Protein AF-A0A956QM46-F1 (afdb_monomer_lite)

Radius of gyration: 22.15 Å; chains: 1; bounding box: 51×31×61 Å

Sequence (117 aa):
MLARLEAGFQRERRFTADASHELRTPLTAMITIIISTLARPRTPTEYERVLIDLSEETGRLRTLVEGLLQLTHSDAPARPAVKEPVDLSTLLADVTDSLRVLAEEKHLTLTPTVPAG

Structure (mmCIF, N/CA/C/O backbone):
data_AF-A0A956QM46-F1
#
_entry.id   AF-A0A956QM46-F1
#
loop_
_atom_site.group_PDB
_atom_site.id
_atom_site.type_symbol
_atom_site.label_atom_id
_atom_site.label_alt_id
_atom_site.label_comp_id
_atom_site.label_asym_id
_atom_site.label_entity_id
_atom_site.label_seq_id
_atom_site.pdbx_PDB_ins_code
_atom_site.Cartn_x
_atom_site.Cartn_y
_atom_site.Cartn_z
_atom_site.occupancy
_atom_site.B_iso_or_equiv
_atom_site.auth_seq_id
_atom_site.auth_comp_id
_atom_site.auth_asym_id
_atom_site.auth_atom_id
_atom_site.pdbx_PDB_model_num
ATOM 1 N N . MET A 1 1 ? -33.200 -8.221 18.264 1.00 62.69 1 MET A N 1
ATOM 2 C CA . MET A 1 1 ? -31.937 -8.991 18.154 1.00 62.69 1 MET A CA 1
ATOM 3 C C . MET A 1 1 ? -31.621 -9.399 16.715 1.00 62.69 1 MET A C 1
ATOM 5 O O . MET A 1 1 ? -30.524 -9.072 16.288 1.00 62.69 1 MET A O 1
ATOM 9 N N . LEU A 1 2 ? -32.551 -9.991 15.947 1.00 78.19 2 LEU A N 1
ATOM 10 C CA . LEU A 1 2 ? -32.341 -10.331 14.521 1.00 78.19 2 LEU A CA 1
ATOM 11 C C . LEU A 1 2 ? -31.811 -9.165 13.667 1.00 78.19 2 LEU A C 1
ATOM 13 O O . LEU A 1 2 ? -30.800 -9.319 12.997 1.00 78.19 2 LEU A O 1
ATOM 17 N N . ALA A 1 3 ? -32.395 -7.969 13.797 1.00 75.69 3 ALA A N 1
ATOM 18 C CA . ALA A 1 3 ? -31.946 -6.786 13.055 1.00 75.69 3 ALA A CA 1
ATOM 19 C C . ALA A 1 3 ? -30.481 -6.376 13.336 1.00 75.69 3 ALA A C 1
ATOM 21 O O . ALA A 1 3 ? -29.815 -5.835 12.460 1.00 75.69 3 ALA A O 1
ATOM 22 N N . ARG A 1 4 ? -29.944 -6.643 14.541 1.00 74.19 4 ARG A N 1
ATOM 23 C CA . ARG A 1 4 ? -28.522 -6.381 14.853 1.00 74.19 4 ARG A CA 1
ATOM 24 C C . ARG A 1 4 ? -27.607 -7.414 14.197 1.00 74.19 4 ARG A C 1
ATOM 26 O O . ARG A 1 4 ? -26.516 -7.049 13.770 1.00 74.19 4 ARG A O 1
ATOM 33 N N . LEU A 1 5 ? -28.058 -8.666 14.122 1.00 77.50 5 LEU A N 1
ATOM 34 C CA . LEU A 1 5 ? -27.326 -9.767 13.498 1.00 77.50 5 LEU A CA 1
ATOM 35 C C . LEU A 1 5 ? -27.267 -9.586 11.977 1.00 77.50 5 LEU A C 1
ATOM 37 O O . LEU A 1 5 ? -26.201 -9.655 11.377 1.00 77.50 5 LEU A O 1
ATOM 41 N N . GLU A 1 6 ? -28.401 -9.249 11.371 1.00 77.88 6 GLU A N 1
ATOM 42 C CA . GLU A 1 6 ? -28.514 -8.980 9.940 1.00 77.88 6 GLU A CA 1
ATOM 43 C C . GLU A 1 6 ? -27.707 -7.743 9.526 1.00 77.88 6 GLU A C 1
ATOM 45 O O . GLU A 1 6 ? -26.972 -7.781 8.541 1.00 77.88 6 GLU A O 1
ATOM 50 N N . ALA A 1 7 ? -27.723 -6.682 10.340 1.00 75.12 7 ALA A N 1
ATOM 51 C CA . ALA A 1 7 ? -26.831 -5.540 10.148 1.00 75.12 7 ALA A CA 1
ATOM 52 C C . ALA A 1 7 ? -25.340 -5.913 10.282 1.00 75.12 7 ALA A C 1
ATOM 54 O O . ALA A 1 7 ? -24.504 -5.299 9.625 1.00 75.12 7 ALA A O 1
ATOM 55 N N . GLY A 1 8 ? -24.998 -6.899 11.120 1.00 76.19 8 GLY A N 1
ATOM 56 C CA . GLY A 1 8 ? -23.643 -7.448 11.235 1.00 76.19 8 GLY A CA 1
ATOM 57 C C . GLY A 1 8 ? -23.195 -8.136 9.947 1.00 76.19 8 GLY A C 1
ATOM 58 O O . GLY A 1 8 ? -22.195 -7.730 9.364 1.00 76.19 8 GLY A O 1
ATOM 59 N N . PHE A 1 9 ? -23.994 -9.078 9.441 1.00 78.88 9 PHE A N 1
ATOM 60 C CA . PHE A 1 9 ? -23.704 -9.782 8.187 1.00 78.88 9 PHE A CA 1
ATOM 61 C C . PHE A 1 9 ? -23.623 -8.854 6.971 1.00 78.88 9 PHE A C 1
ATOM 63 O O . PHE A 1 9 ? -22.793 -9.059 6.088 1.00 78.88 9 PHE A O 1
ATOM 70 N N . GLN A 1 10 ? -24.464 -7.818 6.908 1.00 77.38 10 GLN A N 1
ATOM 71 C CA . GLN A 1 10 ? -24.393 -6.832 5.826 1.00 77.38 10 GLN A CA 1
ATOM 72 C C . GLN A 1 10 ? -23.109 -5.997 5.888 1.00 77.38 10 GLN A C 1
ATOM 74 O O . GLN A 1 10 ? -22.525 -5.704 4.845 1.00 77.38 10 GLN A O 1
ATOM 79 N N . ARG A 1 11 ? -22.641 -5.641 7.094 1.00 78.69 11 ARG A N 1
ATOM 80 C CA . ARG A 1 11 ? -21.352 -4.956 7.272 1.00 78.69 11 ARG A CA 1
ATOM 81 C C . ARG A 1 11 ? -20.187 -5.840 6.847 1.00 78.69 11 ARG A C 1
ATOM 83 O O . ARG A 1 11 ? -19.346 -5.370 6.093 1.00 78.69 11 ARG A O 1
ATOM 90 N N . GLU A 1 12 ? -20.181 -7.102 7.263 1.00 80.62 12 GLU A N 1
ATOM 91 C CA . GLU A 1 12 ? -19.140 -8.063 6.888 1.00 80.62 12 GLU A CA 1
ATOM 92 C C . GLU A 1 12 ? -19.091 -8.271 5.371 1.00 80.62 12 GLU A C 1
ATOM 94 O O . GLU A 1 12 ? -18.041 -8.112 4.758 1.00 80.62 12 GLU A O 1
ATOM 99 N N . ARG A 1 13 ? -20.243 -8.505 4.728 1.00 81.31 13 ARG A N 1
ATOM 100 C CA . ARG A 1 13 ? -20.321 -8.655 3.267 1.00 81.31 13 ARG A CA 1
ATOM 101 C C . ARG A 1 13 ? -19.824 -7.431 2.510 1.00 81.31 13 ARG A C 1
ATOM 103 O O . ARG A 1 13 ? -19.109 -7.587 1.523 1.00 81.31 13 ARG A O 1
ATOM 110 N N . ARG A 1 14 ? -20.221 -6.231 2.943 1.00 82.81 14 ARG A N 1
ATOM 111 C CA . ARG A 1 14 ? -19.773 -4.982 2.317 1.00 82.81 14 ARG A CA 1
ATOM 112 C C . ARG A 1 14 ? -18.269 -4.798 2.507 1.00 82.81 14 ARG A C 1
ATOM 114 O O . ARG A 1 14 ? -17.579 -4.557 1.529 1.00 82.81 14 ARG A O 1
ATOM 121 N N . PHE A 1 15 ? -17.758 -5.039 3.710 1.00 83.38 15 PHE A N 1
ATOM 122 C CA . PHE A 1 15 ? -16.327 -4.992 3.990 1.00 83.38 15 PHE A CA 1
ATOM 123 C C . PHE A 1 15 ? -15.524 -5.971 3.122 1.00 83.38 15 PHE A C 1
ATOM 125 O O . PHE A 1 15 ? -14.549 -5.573 2.494 1.00 83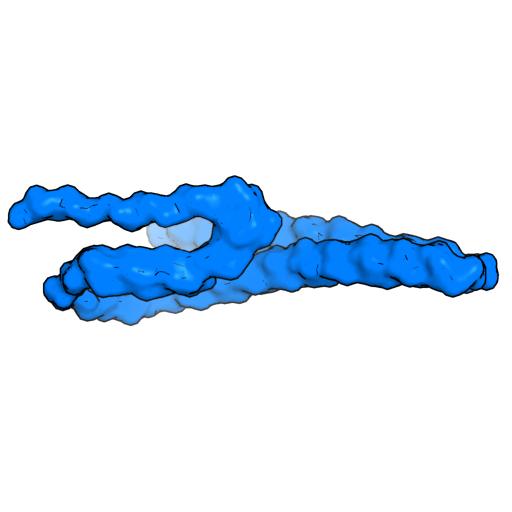.38 15 PHE A O 1
ATOM 132 N N . THR A 1 16 ? -15.946 -7.236 3.021 1.00 84.19 16 THR A N 1
ATOM 133 C CA . THR A 1 16 ? -15.270 -8.225 2.168 1.00 84.19 16 THR A CA 1
ATOM 134 C C . THR A 1 16 ? -15.316 -7.832 0.692 1.00 84.19 16 THR A C 1
ATOM 136 O O . THR A 1 16 ? -14.335 -8.042 -0.024 1.00 84.19 16 THR A O 1
ATOM 139 N N . ALA A 1 17 ? -16.434 -7.269 0.224 1.00 86.25 17 ALA A N 1
ATOM 140 C CA . ALA A 1 17 ? -16.558 -6.781 -1.146 1.00 86.25 17 ALA A CA 1
ATOM 141 C C . ALA A 1 17 ? -15.591 -5.619 -1.407 1.00 86.25 17 ALA A C 1
ATOM 143 O O . ALA A 1 17 ? -14.811 -5.691 -2.356 1.00 86.25 17 ALA A O 1
ATOM 144 N N . ASP A 1 18 ? -15.587 -4.611 -0.536 1.00 86.81 18 ASP A N 1
ATOM 145 C CA . ASP A 1 18 ? -14.724 -3.434 -0.648 1.00 86.81 18 ASP A CA 1
ATOM 146 C C . ASP A 1 18 ? -13.243 -3.847 -0.602 1.00 86.81 18 ASP A C 1
ATOM 148 O O . ASP A 1 18 ? -12.477 -3.514 -1.502 1.00 86.81 18 ASP A O 1
ATOM 152 N N . ALA A 1 19 ? -12.859 -4.698 0.354 1.00 87.44 19 ALA A N 1
ATOM 153 C CA . ALA A 1 19 ? -11.514 -5.265 0.447 1.00 87.44 19 ALA A CA 1
ATOM 154 C C . ALA A 1 19 ? -11.104 -6.019 -0.829 1.00 87.44 19 ALA A C 1
ATOM 156 O O . ALA A 1 19 ? -10.004 -5.837 -1.346 1.00 87.44 19 ALA A O 1
ATOM 157 N N . SER A 1 20 ? -11.995 -6.853 -1.373 1.00 91.19 20 SER A N 1
ATOM 158 C CA . SER A 1 20 ? -11.721 -7.605 -2.603 1.00 91.19 20 SER A CA 1
ATOM 159 C C . SER A 1 20 ? -11.522 -6.685 -3.808 1.00 91.19 20 SER A C 1
ATOM 161 O O . SER A 1 20 ? -10.691 -6.977 -4.670 1.00 91.19 20 SER A O 1
ATOM 163 N N . HIS A 1 21 ? -12.281 -5.591 -3.890 1.00 92.31 21 HIS A N 1
ATOM 164 C CA . HIS A 1 21 ? -12.134 -4.589 -4.942 1.00 92.31 21 HIS A CA 1
ATOM 165 C C . HIS A 1 21 ? -10.810 -3.831 -4.816 1.00 92.31 21 HIS A C 1
ATOM 167 O O . HIS A 1 21 ? -10.063 -3.764 -5.794 1.00 92.31 21 HIS A O 1
ATOM 173 N N . GLU A 1 22 ? -10.487 -3.346 -3.618 1.00 90.38 22 GLU A N 1
ATOM 174 C CA . GLU A 1 22 ? -9.250 -2.610 -3.344 1.00 90.38 22 GLU A CA 1
ATOM 175 C C . GLU A 1 22 ? -7.996 -3.467 -3.556 1.00 90.38 22 GLU A C 1
ATOM 177 O O . GLU A 1 22 ? -7.003 -2.967 -4.067 1.00 90.38 22 GLU A O 1
ATOM 182 N N . LEU A 1 23 ? -8.032 -4.773 -3.258 1.00 92.88 23 LEU A N 1
ATOM 183 C CA . LEU A 1 23 ? -6.914 -5.690 -3.536 1.00 92.88 23 LEU A CA 1
ATOM 184 C C . LEU A 1 23 ? -6.770 -6.022 -5.031 1.00 92.88 23 LEU A C 1
ATOM 186 O O . LEU A 1 23 ? -5.659 -6.231 -5.525 1.00 92.88 23 LEU A O 1
ATOM 190 N N . ARG A 1 24 ? -7.882 -6.091 -5.777 1.00 92.94 24 ARG A N 1
ATOM 191 C CA . ARG A 1 24 ? -7.871 -6.466 -7.201 1.00 92.94 24 ARG A CA 1
ATOM 192 C C . ARG A 1 24 ? -7.154 -5.430 -8.060 1.00 92.94 24 ARG A C 1
ATOM 194 O O . ARG A 1 24 ? -6.478 -5.813 -9.013 1.00 92.94 24 ARG A O 1
ATOM 201 N N . THR A 1 25 ? -7.297 -4.149 -7.740 1.00 92.12 25 THR A N 1
ATOM 202 C CA . THR A 1 25 ? -6.700 -3.041 -8.497 1.00 92.12 25 THR A CA 1
ATOM 203 C C . THR A 1 25 ? -5.164 -3.109 -8.558 1.00 92.12 25 THR A C 1
ATOM 205 O O . THR A 1 25 ? -4.645 -3.280 -9.666 1.00 92.12 25 THR A O 1
ATOM 208 N N . PRO A 1 26 ? -4.415 -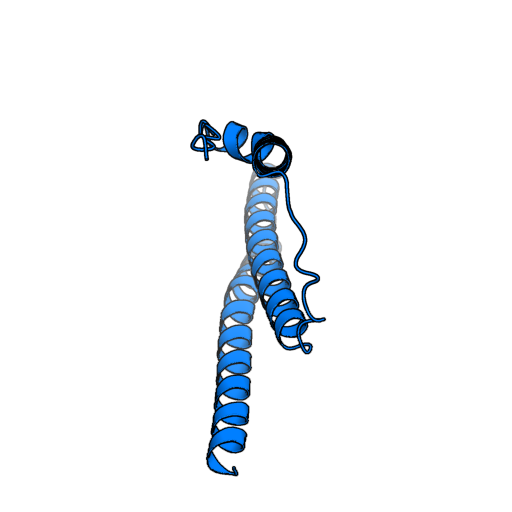3.070 -7.434 1.00 90.75 26 PRO A N 1
ATOM 209 C CA . PRO A 1 26 ? -2.954 -3.159 -7.454 1.00 90.75 26 PRO A CA 1
ATOM 210 C C . PRO A 1 26 ? -2.476 -4.501 -8.019 1.00 90.75 26 PRO A C 1
ATOM 212 O O . PRO A 1 26 ? -1.508 -4.543 -8.775 1.00 90.75 26 PRO A O 1
ATOM 215 N N . LEU A 1 27 ? -3.190 -5.604 -7.754 1.00 94.69 27 LEU A N 1
ATOM 216 C CA . LEU A 1 27 ? -2.847 -6.908 -8.325 1.00 94.69 27 LEU A CA 1
ATOM 217 C C . LEU A 1 27 ? -2.948 -6.918 -9.859 1.00 94.69 27 LEU A C 1
ATOM 219 O O . LEU A 1 27 ? -2.052 -7.413 -10.542 1.00 94.69 27 LEU A O 1
ATOM 223 N N . THR A 1 28 ? -4.017 -6.339 -10.409 1.00 95.00 28 THR A N 1
ATOM 224 C CA . THR A 1 28 ? -4.218 -6.234 -11.862 1.00 95.00 28 THR A CA 1
ATOM 225 C C . THR A 1 28 ? -3.165 -5.329 -12.499 1.00 95.00 28 THR A C 1
ATOM 227 O O . THR A 1 28 ? -2.648 -5.653 -13.572 1.00 95.00 28 THR A O 1
ATOM 230 N N . ALA A 1 29 ? -2.802 -4.229 -11.832 1.00 92.94 29 ALA A N 1
ATOM 231 C CA . ALA A 1 29 ? -1.735 -3.338 -12.278 1.00 92.94 29 ALA A CA 1
ATOM 232 C C . ALA A 1 29 ? -0.389 -4.076 -12.353 1.00 92.94 29 ALA A C 1
ATOM 234 O O . ALA A 1 29 ? 0.249 -4.072 -13.406 1.00 92.94 29 ALA A O 1
ATOM 235 N N . MET A 1 30 ? -0.009 -4.806 -11.297 1.00 96.62 30 MET A N 1
ATOM 236 C CA . MET A 1 30 ? 1.225 -5.602 -11.272 1.00 96.62 30 MET A CA 1
ATOM 237 C C . MET A 1 30 ? 1.267 -6.650 -12.387 1.00 96.62 30 MET A C 1
ATOM 239 O O . MET A 1 30 ? 2.253 -6.735 -13.118 1.00 96.62 30 MET A O 1
ATOM 243 N N . ILE A 1 31 ? 0.185 -7.416 -12.567 1.00 96.31 31 ILE A N 1
ATOM 244 C CA . ILE A 1 31 ? 0.083 -8.414 -13.643 1.00 96.31 31 ILE A CA 1
ATOM 245 C C . ILE A 1 31 ? 0.269 -7.749 -15.012 1.00 96.31 31 ILE A C 1
ATOM 247 O O . ILE A 1 31 ? 1.012 -8.253 -15.853 1.00 96.31 31 ILE A O 1
ATOM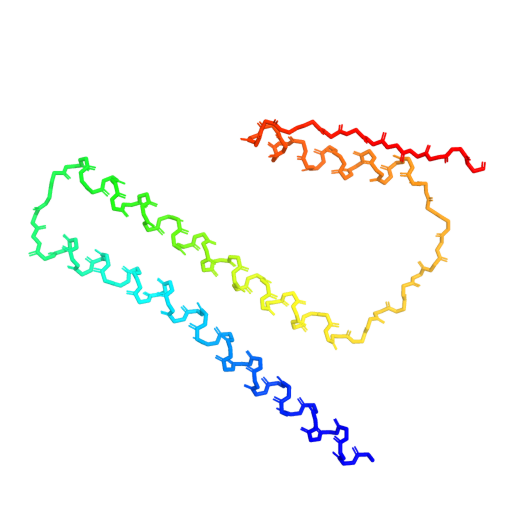 251 N N . THR A 1 32 ? -0.362 -6.594 -15.227 1.00 96.38 32 THR A N 1
ATOM 252 C CA . THR A 1 32 ? -0.260 -5.847 -16.488 1.00 96.38 32 THR A CA 1
ATOM 253 C C . THR A 1 32 ? 1.169 -5.377 -16.748 1.00 96.38 32 THR A C 1
ATOM 255 O O . THR A 1 32 ? 1.678 -5.553 -17.857 1.00 96.38 32 THR A O 1
ATOM 258 N N . ILE A 1 33 ? 1.840 -4.832 -15.729 1.00 94.69 33 ILE A N 1
ATOM 259 C CA . ILE A 1 33 ? 3.240 -4.396 -15.807 1.00 94.69 33 ILE A CA 1
ATOM 260 C C . ILE A 1 33 ? 4.145 -5.578 -16.168 1.00 94.69 33 ILE A C 1
ATOM 262 O O . ILE A 1 33 ? 4.966 -5.459 -17.079 1.00 94.69 33 ILE A O 1
ATOM 266 N N . ILE A 1 34 ? 3.963 -6.729 -15.517 1.00 96.12 34 ILE A N 1
ATOM 267 C CA . ILE A 1 34 ? 4.751 -7.942 -15.768 1.00 96.12 34 ILE A CA 1
ATOM 268 C C . ILE A 1 34 ? 4.545 -8.433 -17.205 1.00 96.12 34 ILE A C 1
ATOM 270 O O . ILE A 1 34 ? 5.519 -8.599 -17.937 1.00 96.12 34 ILE A O 1
ATOM 274 N N . ILE A 1 35 ? 3.295 -8.606 -17.646 1.00 97.25 35 ILE A N 1
ATOM 275 C CA . ILE A 1 35 ? 2.978 -9.088 -19.001 1.00 97.25 35 ILE A CA 1
ATOM 276 C C . ILE A 1 35 ? 3.537 -8.131 -20.063 1.00 97.25 35 ILE A C 1
ATOM 278 O O . ILE A 1 35 ? 4.206 -8.564 -21.000 1.00 97.25 35 ILE A O 1
ATOM 282 N N . SER A 1 36 ? 3.321 -6.823 -19.895 1.00 95.31 36 SER A N 1
ATOM 283 C CA . SER A 1 36 ? 3.855 -5.774 -20.779 1.00 95.31 36 SER A CA 1
ATOM 284 C C . SER A 1 36 ? 5.384 -5.783 -20.839 1.00 95.31 36 SER A C 1
ATOM 286 O O . SER A 1 36 ? 5.990 -5.508 -21.880 1.00 95.31 36 SER A O 1
ATOM 288 N N . THR A 1 37 ? 6.027 -6.088 -19.716 1.00 95.62 37 THR A N 1
ATOM 289 C CA . THR A 1 37 ? 7.485 -6.132 -19.617 1.00 95.62 37 THR A CA 1
ATOM 290 C C . THR A 1 37 ? 8.064 -7.355 -20.302 1.00 95.62 37 THR A C 1
ATOM 292 O O . THR A 1 37 ? 9.046 -7.225 -21.023 1.00 95.62 37 THR A O 1
ATOM 295 N N . LEU A 1 38 ? 7.410 -8.507 -20.172 1.00 94.81 38 LEU A N 1
ATOM 296 C CA . LEU A 1 38 ? 7.829 -9.752 -20.814 1.00 94.81 38 LEU A CA 1
ATOM 297 C C . LEU A 1 38 ? 7.493 -9.817 -22.313 1.00 94.81 38 LEU A C 1
ATOM 299 O O . LEU A 1 38 ? 8.067 -10.635 -23.027 1.00 94.81 38 LEU A O 1
ATOM 303 N N . ALA A 1 39 ? 6.598 -8.959 -22.811 1.00 96.38 39 ALA A N 1
ATOM 304 C CA . ALA A 1 39 ? 6.172 -8.958 -24.213 1.00 96.38 39 ALA A CA 1
ATOM 305 C C . ALA A 1 39 ? 7.299 -8.646 -25.216 1.00 96.38 39 ALA A C 1
ATOM 307 O O . ALA A 1 39 ? 7.175 -8.963 -26.399 1.00 96.38 39 ALA A O 1
ATOM 308 N N . ARG A 1 40 ? 8.388 -8.003 -24.775 1.00 94.19 40 ARG A N 1
ATOM 309 C CA . ARG A 1 40 ? 9.559 -7.713 -25.612 1.00 94.19 40 ARG A CA 1
ATOM 310 C C . ARG A 1 40 ? 10.818 -7.504 -24.766 1.00 94.19 40 ARG A C 1
ATOM 312 O O . ARG A 1 40 ? 10.698 -7.024 -23.641 1.00 94.19 40 ARG A O 1
ATOM 319 N N . PRO A 1 41 ? 12.019 -7.765 -25.313 1.00 93.75 41 PRO A N 1
ATOM 320 C CA . PRO A 1 41 ? 13.269 -7.400 -24.656 1.00 93.75 41 PRO A CA 1
ATOM 321 C C . PRO A 1 41 ? 13.324 -5.897 -24.354 1.00 93.75 41 PRO A C 1
ATOM 323 O O . PRO A 1 41 ? 12.883 -5.080 -25.166 1.00 93.75 41 PRO A O 1
ATOM 326 N N . ARG A 1 42 ? 13.889 -5.543 -23.200 1.00 94.25 42 ARG A N 1
ATOM 327 C CA . ARG A 1 42 ? 14.105 -4.162 -22.753 1.00 94.25 42 ARG A CA 1
ATOM 328 C C . ARG A 1 42 ? 15.558 -3.945 -22.351 1.00 94.25 42 ARG A C 1
ATOM 330 O O . ARG A 1 42 ? 16.304 -4.901 -22.140 1.00 94.25 42 ARG A O 1
ATOM 337 N N . THR A 1 43 ? 15.956 -2.686 -22.248 1.00 97.31 43 THR A N 1
ATOM 338 C CA . THR A 1 43 ? 17.263 -2.314 -21.700 1.00 97.31 43 THR A CA 1
ATOM 339 C C . THR A 1 43 ? 17.319 -2.579 -20.188 1.00 97.31 43 THR A C 1
ATOM 341 O O . THR A 1 43 ? 16.276 -2.577 -19.528 1.00 97.31 43 THR A O 1
ATOM 344 N N . PRO A 1 44 ? 18.515 -2.768 -19.600 1.00 97.06 44 PRO A N 1
ATOM 345 C CA . PRO A 1 44 ? 18.658 -2.927 -18.151 1.00 97.06 44 PRO A CA 1
ATOM 346 C C . PRO A 1 44 ? 17.989 -1.802 -17.345 1.00 97.06 44 PRO A C 1
ATOM 348 O O . PRO A 1 44 ? 17.236 -2.075 -16.418 1.00 97.06 44 PRO A O 1
ATOM 351 N N . THR A 1 45 ? 18.159 -0.545 -17.763 1.00 96.75 45 THR A N 1
ATOM 352 C CA . THR A 1 45 ? 17.562 0.626 -17.096 1.00 96.75 45 THR A CA 1
ATOM 353 C C . THR A 1 45 ? 16.031 0.628 -17.145 1.00 96.75 45 THR A C 1
ATOM 355 O O . THR A 1 45 ? 15.372 1.081 -16.213 1.00 96.75 45 THR A O 1
ATOM 358 N N . GLU A 1 46 ? 15.426 0.121 -18.221 1.00 95.06 46 GLU A N 1
ATOM 359 C CA . GLU A 1 46 ? 13.968 -0.030 -18.294 1.00 95.06 46 GLU A CA 1
ATOM 360 C C . GLU A 1 46 ? 13.459 -1.145 -17.375 1.00 95.06 46 GLU A C 1
ATOM 362 O O . GLU A 1 46 ? 12.381 -1.001 -16.802 1.00 95.06 46 GLU A O 1
ATOM 367 N N . TYR A 1 47 ? 14.217 -2.233 -17.208 1.00 96.50 47 TYR A N 1
ATOM 368 C CA . TYR A 1 47 ? 13.881 -3.268 -16.229 1.00 96.50 47 TYR A CA 1
ATOM 369 C C . TYR A 1 47 ? 13.982 -2.750 -14.794 1.00 96.50 47 TYR A C 1
ATOM 371 O O . TYR A 1 47 ? 13.083 -3.014 -14.003 1.00 96.50 47 TYR A O 1
ATOM 379 N N . GLU A 1 48 ? 15.017 -1.975 -14.465 1.00 96.62 48 GLU A N 1
ATOM 380 C CA . GLU A 1 48 ? 15.149 -1.340 -13.146 1.00 96.62 48 GLU A CA 1
ATOM 381 C C . GLU A 1 48 ? 13.938 -0.458 -12.820 1.00 96.62 48 GLU A C 1
ATOM 383 O O . GLU A 1 48 ? 13.370 -0.574 -11.737 1.00 96.62 48 GLU A O 1
ATOM 388 N N 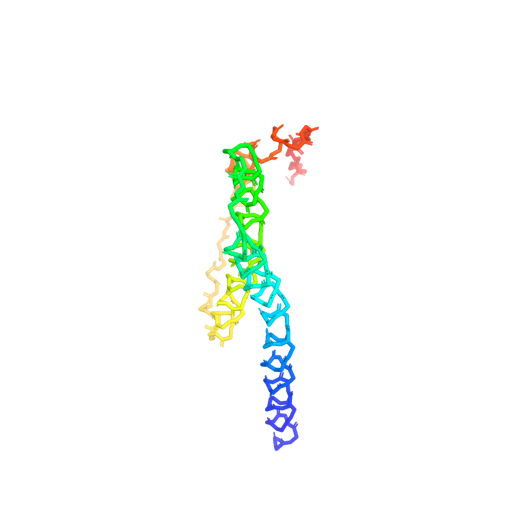. ARG A 1 49 ? 13.474 0.358 -13.777 1.00 94.94 49 ARG A N 1
ATOM 389 C CA . ARG A 1 49 ? 12.259 1.174 -13.606 1.00 94.94 49 ARG A CA 1
ATOM 390 C C . ARG A 1 49 ? 11.016 0.326 -13.356 1.00 94.94 49 ARG A C 1
ATOM 392 O O . ARG A 1 49 ? 10.269 0.610 -12.431 1.00 94.94 49 ARG A O 1
ATOM 399 N N . VAL A 1 50 ? 10.829 -0.749 -14.122 1.00 96.19 50 VAL A N 1
ATOM 400 C CA . VAL A 1 50 ? 9.709 -1.679 -13.909 1.00 96.19 50 VAL A CA 1
ATOM 401 C C . VAL A 1 50 ? 9.752 -2.310 -12.515 1.00 96.19 50 VAL A C 1
ATOM 403 O O 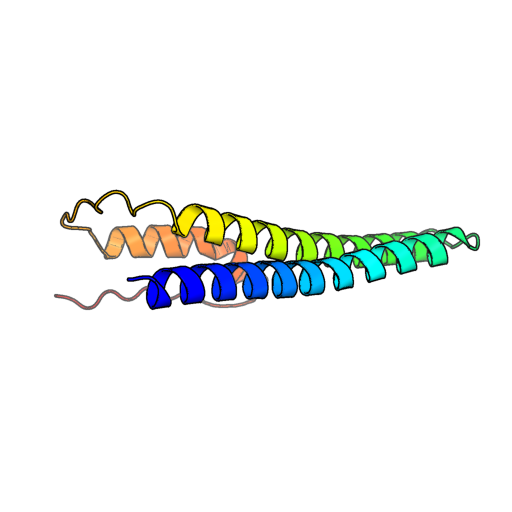. VAL A 1 50 ? 8.709 -2.491 -11.890 1.00 96.19 50 VAL A O 1
ATOM 406 N N . LEU A 1 51 ? 10.941 -2.667 -12.025 1.00 95.75 51 LEU A N 1
ATOM 407 C CA . LEU A 1 51 ? 11.098 -3.237 -10.688 1.00 95.75 51 LEU A CA 1
ATOM 408 C C . LEU A 1 51 ? 10.773 -2.217 -9.592 1.00 95.75 51 LEU A C 1
ATOM 410 O O . LEU A 1 51 ? 10.174 -2.598 -8.589 1.00 95.75 51 LEU A O 1
ATOM 414 N N . ILE A 1 52 ? 11.111 -0.940 -9.793 1.00 94.44 52 ILE A N 1
ATOM 415 C CA . ILE A 1 52 ? 10.706 0.148 -8.893 1.00 94.44 52 ILE A CA 1
ATOM 416 C C . ILE A 1 52 ? 9.176 0.274 -8.876 1.00 94.44 52 ILE A C 1
ATOM 418 O O . ILE A 1 52 ? 8.585 0.213 -7.799 1.00 94.44 52 ILE A O 1
ATOM 422 N N . ASP A 1 53 ? 8.529 0.332 -10.043 1.00 91.50 53 ASP A N 1
ATOM 423 C CA . ASP A 1 53 ? 7.066 0.434 -10.147 1.00 91.50 53 ASP A CA 1
ATOM 424 C C . ASP A 1 53 ? 6.359 -0.755 -9.461 1.00 91.50 53 ASP A C 1
ATOM 426 O O . ASP A 1 53 ? 5.394 -0.586 -8.711 1.00 91.50 53 ASP A O 1
ATOM 430 N N . LEU A 1 54 ? 6.865 -1.979 -9.663 1.00 95.38 54 LEU A N 1
ATOM 431 C CA . LEU A 1 54 ? 6.367 -3.178 -8.979 1.00 95.38 54 LEU A CA 1
ATOM 432 C C . LEU A 1 54 ? 6.605 -3.128 -7.464 1.00 95.38 54 LEU A C 1
ATOM 434 O O . LEU A 1 54 ? 5.753 -3.575 -6.691 1.00 95.38 54 LEU A O 1
ATOM 438 N N . SER A 1 55 ? 7.742 -2.592 -7.018 1.00 93.00 55 SER A N 1
ATOM 439 C CA . SER A 1 55 ? 8.035 -2.425 -5.592 1.00 93.00 55 SER A CA 1
ATOM 440 C C . SER A 1 55 ? 7.043 -1.474 -4.919 1.00 93.00 55 SER A C 1
ATOM 442 O O . SER A 1 55 ? 6.636 -1.710 -3.782 1.00 93.00 55 SER A O 1
ATOM 444 N N . GLU A 1 56 ? 6.618 -0.415 -5.604 1.00 89.69 56 GLU A N 1
ATOM 445 C CA . GLU A 1 56 ? 5.593 0.478 -5.072 1.00 89.69 56 GLU A CA 1
ATOM 446 C C . GLU A 1 56 ? 4.227 -0.208 -4.966 1.00 89.69 56 GLU A C 1
ATOM 448 O O . GLU A 1 56 ? 3.561 -0.094 -3.933 1.00 89.69 56 GLU A O 1
ATOM 453 N N . GLU A 1 57 ? 3.810 -0.956 -5.995 1.00 91.56 57 GLU A N 1
ATOM 454 C CA . GLU A 1 57 ? 2.516 -1.650 -5.961 1.00 91.56 57 GLU A CA 1
ATOM 455 C C . GLU A 1 57 ? 2.462 -2.776 -4.934 1.00 91.56 57 GLU A C 1
ATOM 457 O O . GLU A 1 57 ? 1.454 -2.953 -4.244 1.00 91.56 57 GLU A O 1
ATOM 462 N N . THR A 1 58 ? 3.557 -3.516 -4.774 1.00 93.12 58 THR A N 1
ATOM 463 C CA . THR A 1 58 ? 3.672 -4.513 -3.703 1.00 93.12 58 THR A CA 1
ATOM 464 C C . THR A 1 58 ? 3.619 -3.860 -2.322 1.00 93.12 58 THR A C 1
ATOM 466 O O . THR A 1 58 ? 2.971 -4.400 -1.424 1.00 93.12 58 THR A O 1
ATOM 469 N N . GLY A 1 59 ? 4.213 -2.673 -2.155 1.00 89.44 59 GLY A N 1
ATOM 470 C CA . GLY A 1 59 ? 4.082 -1.865 -0.943 1.00 89.44 59 GLY A CA 1
ATOM 471 C C . GLY A 1 59 ? 2.632 -1.461 -0.654 1.00 89.44 59 GLY A C 1
ATOM 472 O O . GLY A 1 59 ? 2.151 -1.671 0.460 1.00 89.44 59 GLY A O 1
ATOM 473 N N . ARG A 1 60 ? 1.908 -0.959 -1.665 1.00 89.56 60 ARG A N 1
ATOM 474 C CA . ARG A 1 60 ? 0.479 -0.609 -1.555 1.00 89.56 60 ARG A CA 1
ATOM 475 C C . ARG A 1 60 ? -0.376 -1.820 -1.176 1.00 89.56 60 ARG A C 1
ATOM 477 O O . ARG A 1 60 ? -1.180 -1.738 -0.246 1.00 89.56 60 ARG A O 1
ATOM 484 N N . LEU A 1 61 ? -0.164 -2.959 -1.839 1.00 93.25 61 LEU A N 1
ATOM 485 C CA . LEU A 1 61 ? -0.872 -4.202 -1.533 1.00 93.25 61 LEU A CA 1
ATOM 486 C C . LEU A 1 61 ? -0.585 -4.679 -0.100 1.00 93.25 61 LEU A C 1
ATOM 488 O O . LEU A 1 61 ? -1.513 -5.088 0.597 1.00 93.25 61 LEU A O 1
ATOM 492 N N . ARG A 1 62 ? 0.670 -4.589 0.363 1.00 90.50 62 ARG A N 1
ATOM 493 C CA . ARG A 1 62 ? 1.050 -4.948 1.738 1.00 90.50 62 ARG A CA 1
ATOM 494 C C . ARG A 1 62 ? 0.278 -4.121 2.763 1.00 90.50 62 ARG A C 1
ATOM 496 O O . ARG A 1 62 ? -0.321 -4.703 3.660 1.00 90.50 62 ARG A O 1
ATOM 503 N N . THR A 1 63 ? 0.236 -2.797 2.606 1.00 87.94 63 THR A N 1
ATOM 504 C CA . THR A 1 63 ? -0.494 -1.912 3.529 1.00 87.94 63 THR A CA 1
ATOM 505 C C . THR A 1 63 ? -1.989 -2.228 3.574 1.00 87.94 63 THR A C 1
ATOM 507 O O . THR A 1 63 ? -2.577 -2.234 4.655 1.00 87.94 63 THR A O 1
ATOM 510 N N . LEU A 1 64 ? -2.610 -2.544 2.430 1.00 89.00 64 LEU A N 1
ATOM 511 C CA . LEU A 1 64 ? -4.010 -2.980 2.398 1.00 89.00 64 LEU A CA 1
ATOM 512 C C . LEU A 1 64 ? -4.207 -4.282 3.183 1.00 89.00 64 LEU A C 1
ATOM 514 O O . LEU A 1 64 ? -5.089 -4.354 4.034 1.00 89.00 64 LEU A O 1
ATOM 518 N N . VAL A 1 65 ? -3.367 -5.293 2.948 1.00 88.31 65 VAL A N 1
ATOM 519 C CA . VAL A 1 65 ? -3.442 -6.580 3.659 1.00 88.31 65 VAL A CA 1
ATOM 520 C C . VAL A 1 65 ? -3.234 -6.401 5.166 1.00 88.31 65 VAL A C 1
ATOM 522 O O . VAL A 1 65 ? -4.003 -6.947 5.953 1.00 88.31 65 VAL A O 1
ATOM 525 N N . GLU A 1 66 ? -2.244 -5.610 5.580 1.00 86.81 66 GLU A N 1
ATOM 526 C CA . GLU A 1 66 ? -1.990 -5.295 6.991 1.00 86.81 66 GLU A CA 1
ATOM 527 C C . GLU A 1 66 ? -3.192 -4.599 7.643 1.00 86.81 66 GLU A C 1
ATOM 529 O O . GLU A 1 66 ? -3.595 -4.975 8.744 1.00 86.81 66 GLU A O 1
ATOM 534 N N . GLY A 1 67 ? -3.815 -3.640 6.950 1.00 83.94 67 GLY A N 1
ATOM 535 C CA . GLY A 1 67 ? -5.031 -2.976 7.420 1.00 83.94 67 GLY A CA 1
ATOM 536 C C . GLY A 1 67 ? -6.203 -3.946 7.603 1.00 83.94 67 GLY A C 1
ATOM 537 O O . GLY A 1 67 ? -6.888 -3.905 8.626 1.00 83.94 67 GLY A O 1
ATOM 538 N N . LEU A 1 68 ? -6.403 -4.874 6.661 1.00 84.94 68 LEU A N 1
ATOM 539 C CA . LEU A 1 68 ? -7.432 -5.913 6.779 1.00 84.94 68 LEU A CA 1
ATOM 540 C C . LEU A 1 68 ? -7.165 -6.836 7.977 1.00 84.94 68 LEU A C 1
ATOM 542 O O . LEU A 1 68 ? -8.085 -7.122 8.743 1.00 84.94 68 LEU A O 1
ATOM 546 N N . LEU A 1 69 ? -5.912 -7.252 8.189 1.00 81.75 69 LEU A N 1
ATOM 547 C CA . LEU A 1 69 ? -5.526 -8.081 9.335 1.00 81.75 69 LEU A CA 1
ATOM 548 C C . LEU A 1 69 ? -5.760 -7.356 10.671 1.00 81.75 69 LEU A C 1
ATOM 550 O O . LEU A 1 69 ? -6.307 -7.950 11.602 1.00 81.75 69 LEU A O 1
ATOM 554 N N . GLN A 1 70 ? -5.435 -6.064 10.772 1.00 77.25 70 GLN A N 1
ATOM 555 C CA . GLN A 1 70 ? -5.704 -5.270 11.981 1.00 77.25 70 GLN A CA 1
ATOM 556 C C . GLN A 1 70 ? -7.198 -5.195 12.316 1.00 77.25 70 GLN A C 1
ATOM 558 O O . GLN A 1 70 ? -7.574 -5.299 13.487 1.00 77.25 70 GLN A O 1
ATOM 563 N N . LEU A 1 71 ? -8.062 -5.070 11.306 1.00 72.69 71 LEU A N 1
ATOM 564 C CA . LEU A 1 71 ? -9.512 -5.057 11.506 1.00 72.69 71 LEU A CA 1
ATOM 565 C C . LEU A 1 71 ? -10.021 -6.406 12.026 1.00 72.69 71 LEU A C 1
ATOM 567 O O . LEU A 1 71 ? -10.817 -6.430 12.961 1.00 72.69 71 L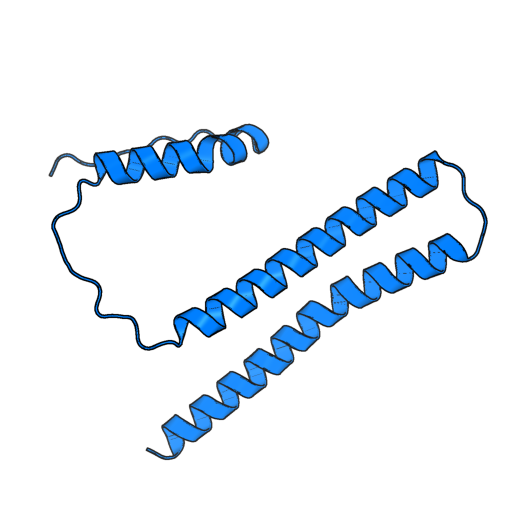EU A O 1
ATOM 571 N N . THR A 1 72 ? -9.492 -7.524 11.517 1.00 69.19 72 THR A N 1
ATOM 572 C CA . THR A 1 72 ? -9.858 -8.861 12.025 1.00 69.19 72 THR A CA 1
ATOM 573 C C . THR A 1 72 ? -9.420 -9.104 13.472 1.00 69.19 72 THR A C 1
ATOM 575 O O . THR A 1 72 ? -10.103 -9.808 14.213 1.00 69.19 72 THR A O 1
ATOM 578 N N . HIS A 1 73 ? -8.316 -8.492 13.909 1.00 61.97 73 HIS A N 1
ATOM 579 C CA . HIS A 1 73 ? -7.856 -8.574 15.297 1.00 61.97 73 HIS A CA 1
ATOM 580 C C . HIS A 1 73 ? -8.612 -7.634 16.243 1.00 61.97 73 HIS A C 1
ATOM 582 O O . HIS A 1 73 ? -8.710 -7.925 17.434 1.00 61.97 73 HIS A O 1
ATOM 588 N N . SER A 1 74 ? -9.166 -6.537 15.725 1.00 58.16 74 SER A N 1
ATOM 589 C CA . SER A 1 74 ? -9.917 -5.548 16.510 1.00 58.16 74 SER A CA 1
ATOM 590 C C . SER A 1 74 ? -11.328 -6.020 16.894 1.00 58.16 74 SER A C 1
ATOM 592 O O . SER A 1 74 ? -11.888 -5.516 17.864 1.00 58.16 74 SER A O 1
ATOM 594 N N . ASP A 1 75 ? -11.881 -7.004 16.173 1.00 55.50 75 ASP A N 1
ATOM 595 C CA . ASP A 1 75 ? -13.161 -7.666 16.485 1.00 55.50 75 ASP A CA 1
ATOM 596 C C . ASP A 1 75 ? -13.033 -8.786 17.537 1.00 55.50 75 ASP A C 1
ATOM 598 O O . ASP A 1 75 ? -14.040 -9.312 18.025 1.00 55.50 75 ASP A O 1
ATOM 602 N N . ALA A 1 76 ? -11.808 -9.146 17.944 1.00 54.56 76 ALA A N 1
ATOM 603 C CA . ALA A 1 76 ? -11.626 -9.947 19.147 1.00 54.56 76 ALA A CA 1
ATOM 604 C C . ALA A 1 76 ? -12.151 -9.135 20.343 1.00 54.56 76 ALA A C 1
ATOM 606 O O . ALA A 1 76 ? -11.859 -7.939 20.423 1.00 54.56 76 ALA A O 1
ATOM 607 N N . PRO A 1 77 ? -12.911 -9.734 21.284 1.00 51.28 77 PRO A N 1
ATOM 608 C CA . PRO A 1 77 ? -13.373 -9.013 22.461 1.00 51.28 77 PRO A CA 1
ATOM 609 C C . PRO A 1 77 ? -12.155 -8.378 23.118 1.00 51.28 77 PRO A C 1
ATOM 611 O O . PRO A 1 77 ? -11.256 -9.099 23.558 1.00 51.28 77 PRO A O 1
ATOM 614 N N . ALA A 1 78 ? -12.109 -7.040 23.103 1.00 57.66 78 ALA A N 1
ATOM 615 C CA . ALA A 1 78 ? -11.002 -6.283 23.651 1.00 57.66 78 ALA A CA 1
ATOM 616 C C . ALA A 1 78 ? -10.723 -6.852 25.036 1.00 57.66 78 ALA A C 1
ATOM 618 O O . ALA A 1 78 ? -11.585 -6.812 25.921 1.00 57.66 78 ALA A O 1
ATOM 619 N N . ARG A 1 79 ? -9.544 -7.461 25.201 1.00 58.59 79 ARG A N 1
ATOM 620 C CA . ARG A 1 79 ? -9.091 -7.902 26.515 1.00 58.59 79 ARG A CA 1
ATOM 621 C C . ARG A 1 79 ? -9.231 -6.665 27.401 1.00 58.59 79 ARG A C 1
ATOM 623 O O . ARG A 1 79 ? -8.732 -5.620 26.978 1.00 58.59 79 ARG A O 1
ATOM 630 N N . PRO A 1 80 ? -9.979 -6.717 28.519 1.00 62.97 80 PRO A N 1
ATOM 631 C CA . PRO A 1 80 ? -10.284 -5.519 29.284 1.00 62.97 80 PRO A CA 1
ATOM 632 C C . PRO A 1 80 ? -8.971 -4.804 29.573 1.00 62.97 80 PRO A C 1
ATOM 634 O O . PRO A 1 80 ? -8.091 -5.371 30.222 1.00 62.97 80 PRO A O 1
ATOM 637 N N . ALA A 1 81 ? -8.811 -3.617 28.984 1.00 69.38 81 ALA A N 1
ATOM 638 C CA . ALA A 1 81 ? -7.588 -2.854 29.120 1.00 69.38 81 ALA A CA 1
ATOM 639 C C . ALA A 1 81 ? -7.404 -2.583 30.612 1.00 69.38 81 ALA A C 1
ATOM 641 O O . ALA A 1 81 ? -8.291 -2.013 31.257 1.00 69.38 81 ALA A O 1
ATOM 642 N N . VAL A 1 82 ? -6.287 -3.050 31.167 1.00 79.19 82 VAL A N 1
ATOM 643 C CA . VAL A 1 82 ? -5.930 -2.743 32.547 1.00 79.19 82 VAL A CA 1
ATOM 644 C C . VAL A 1 82 ? -5.678 -1.244 32.584 1.00 79.19 82 VAL A C 1
ATOM 646 O O . VAL A 1 82 ? -4.773 -0.741 31.926 1.00 79.19 82 VAL A O 1
ATOM 649 N N . LYS A 1 83 ? -6.550 -0.514 33.279 1.00 83.00 83 LYS A N 1
ATOM 650 C CA . LYS A 1 83 ? -6.372 0.920 33.477 1.00 83.00 83 LYS A CA 1
ATOM 651 C C . LYS A 1 83 ? -5.406 1.107 34.632 1.00 83.00 83 LYS A C 1
ATOM 653 O O . LYS A 1 83 ? -5.765 0.841 35.776 1.00 83.00 83 LYS A O 1
ATOM 658 N N . GLU A 1 84 ? -4.212 1.577 34.320 1.00 87.31 84 GLU A N 1
ATOM 659 C CA . GLU A 1 84 ? -3.195 1.951 35.293 1.00 87.31 84 GLU A CA 1
ATOM 660 C C . GLU A 1 84 ? -2.671 3.363 34.997 1.00 87.31 84 GLU A C 1
ATOM 662 O O . GLU A 1 84 ? -2.836 3.852 33.874 1.00 87.31 84 GLU A O 1
ATOM 667 N N . PRO A 1 85 ? -2.102 4.064 35.991 1.00 89.44 85 PRO A N 1
ATOM 668 C CA . PRO A 1 85 ? -1.401 5.319 35.748 1.00 89.44 85 PRO A CA 1
ATOM 669 C C . PRO A 1 85 ? -0.248 5.111 34.755 1.00 89.44 85 PRO A C 1
ATOM 671 O O . PRO A 1 85 ? 0.562 4.206 34.935 1.00 89.44 85 PRO A O 1
ATOM 674 N N . VAL A 1 86 ? -0.163 5.965 33.732 1.00 88.88 86 VAL A N 1
ATOM 675 C CA . VAL A 1 86 ? 0.890 5.933 32.704 1.00 88.88 86 VAL A CA 1
ATOM 676 C C . VAL A 1 86 ? 1.618 7.272 32.693 1.00 88.88 86 VAL A C 1
ATOM 678 O O . VAL A 1 86 ? 0.973 8.323 32.691 1.00 88.88 86 VAL A O 1
ATOM 681 N N . ASP A 1 87 ? 2.951 7.241 32.655 1.00 89.88 87 ASP A N 1
ATOM 682 C CA . ASP A 1 87 ? 3.761 8.438 32.423 1.00 89.88 87 ASP A CA 1
ATOM 683 C C . ASP A 1 87 ? 3.683 8.833 30.942 1.00 89.88 87 ASP A C 1
ATOM 685 O O . ASP A 1 87 ? 4.303 8.221 30.067 1.00 89.88 87 ASP A O 1
ATOM 689 N N . LEU A 1 88 ? 2.887 9.866 30.658 1.00 89.75 88 LEU A N 1
ATOM 690 C CA . LEU A 1 88 ? 2.715 10.392 29.304 1.00 89.75 88 LEU A CA 1
ATOM 691 C C . LEU A 1 88 ? 4.017 10.955 28.723 1.00 89.75 88 LEU A C 1
ATOM 693 O O . LEU A 1 88 ? 4.152 10.986 27.503 1.00 89.75 88 LEU A O 1
ATOM 697 N N . SER A 1 89 ? 4.969 11.373 29.561 1.00 91.19 89 SER A N 1
ATOM 698 C CA . SER A 1 89 ? 6.263 11.896 29.114 1.00 91.19 89 SER A CA 1
ATOM 699 C C . SER A 1 89 ? 7.114 10.783 28.521 1.00 91.19 89 SER A C 1
ATOM 701 O O . SER A 1 89 ? 7.639 10.937 27.420 1.00 91.19 89 SER A O 1
ATOM 703 N N . THR A 1 90 ? 7.198 9.645 29.215 1.00 89.50 90 THR A N 1
ATOM 704 C CA . THR A 1 90 ? 7.904 8.454 28.725 1.00 89.50 90 THR A CA 1
ATOM 705 C C . THR A 1 90 ? 7.237 7.909 27.471 1.00 89.50 90 THR A C 1
ATOM 707 O O . THR A 1 90 ? 7.903 7.711 26.461 1.00 89.50 90 THR A O 1
ATOM 710 N N . LEU A 1 91 ? 5.908 7.767 27.486 1.00 90.44 91 LEU A N 1
ATOM 711 C CA . LEU A 1 91 ? 5.170 7.260 26.331 1.00 90.44 91 LEU A CA 1
ATOM 712 C C . LEU A 1 91 ? 5.357 8.150 25.091 1.00 90.44 91 LEU A C 1
ATOM 714 O O . LEU A 1 91 ? 5.554 7.646 23.987 1.00 90.44 91 LEU A O 1
ATOM 718 N N . LEU A 1 92 ? 5.306 9.477 25.255 1.00 92.69 92 LEU A N 1
ATOM 719 C CA . LEU A 1 92 ? 5.534 10.402 24.145 1.00 92.69 92 LEU A CA 1
ATOM 720 C C . LEU A 1 92 ? 6.980 10.376 23.656 1.00 92.69 92 LEU A C 1
ATOM 722 O O . LEU A 1 92 ? 7.185 10.494 22.448 1.00 92.69 92 LEU A O 1
ATOM 726 N N . ALA A 1 93 ? 7.965 10.210 24.540 1.00 89.62 93 ALA A N 1
ATOM 727 C CA . ALA A 1 93 ? 9.359 10.045 24.136 1.00 89.62 93 ALA A CA 1
ATOM 728 C C . ALA A 1 93 ? 9.538 8.782 23.278 1.00 89.62 93 ALA A C 1
ATOM 730 O O . ALA A 1 93 ? 10.044 8.883 22.161 1.00 89.62 93 ALA A O 1
ATOM 731 N N . ASP A 1 94 ? 9.016 7.640 23.734 1.00 90.06 94 ASP A N 1
ATOM 732 C CA . ASP A 1 94 ? 9.114 6.353 23.034 1.00 90.06 94 ASP A CA 1
ATOM 733 C C . ASP A 1 94 ? 8.466 6.400 21.642 1.00 90.06 94 ASP A C 1
ATOM 735 O O . ASP A 1 94 ? 9.026 5.921 20.650 1.00 90.06 94 ASP A O 1
ATOM 739 N N . VAL A 1 95 ? 7.284 7.015 21.542 1.00 92.44 95 VAL A N 1
ATOM 740 C CA . VAL A 1 95 ? 6.573 7.177 20.266 1.00 92.44 95 VAL A CA 1
ATOM 741 C C . VAL A 1 95 ? 7.313 8.145 19.341 1.00 92.44 95 VAL A C 1
ATOM 743 O O . VAL A 1 95 ? 7.424 7.881 18.143 1.00 92.44 95 VAL A O 1
ATOM 746 N N . THR A 1 96 ? 7.840 9.250 19.877 1.00 92.50 96 THR A N 1
ATOM 747 C CA . THR A 1 96 ? 8.595 10.237 19.087 1.00 92.50 96 THR A CA 1
ATOM 748 C C . THR A 1 96 ? 9.870 9.618 18.521 1.00 92.50 96 THR A C 1
ATOM 750 O O . THR A 1 96 ? 10.155 9.801 17.339 1.00 92.50 96 THR A O 1
ATOM 753 N N . ASP A 1 97 ? 10.600 8.838 19.321 1.00 90.75 97 ASP A N 1
ATOM 754 C CA . ASP A 1 97 ? 11.799 8.131 18.867 1.00 90.75 97 ASP A CA 1
ATOM 755 C C . ASP A 1 97 ? 11.468 7.052 17.832 1.00 90.75 97 ASP A C 1
ATOM 757 O O . ASP A 1 97 ? 12.137 6.965 16.801 1.00 90.75 97 ASP A O 1
ATOM 761 N N . SER A 1 98 ? 10.385 6.296 18.034 1.00 88.50 98 SER A N 1
ATOM 762 C CA . SER A 1 98 ? 9.931 5.281 17.071 1.00 88.50 98 SER A CA 1
ATOM 763 C C . SER A 1 98 ? 9.568 5.876 15.704 1.00 88.50 98 SER A C 1
ATOM 765 O O . SER A 1 98 ? 9.761 5.235 14.672 1.00 88.50 98 SER A O 1
ATOM 767 N N . LEU A 1 99 ? 9.049 7.107 15.675 1.00 92.75 99 LEU A N 1
ATOM 768 C CA . LEU A 1 99 ? 8.637 7.799 14.449 1.00 92.75 99 LEU A CA 1
ATOM 769 C C . LEU A 1 99 ? 9.728 8.691 13.846 1.00 92.75 99 LEU A C 1
ATOM 771 O O . LEU A 1 99 ? 9.527 9.246 12.765 1.00 92.75 99 LEU A O 1
ATOM 775 N N . ARG A 1 100 ? 10.881 8.822 14.509 1.00 91.38 100 ARG A N 1
ATOM 776 C CA . ARG A 1 100 ? 11.947 9.755 14.131 1.00 91.38 100 ARG A CA 1
ATOM 777 C C . ARG A 1 100 ? 12.475 9.513 12.721 1.00 91.38 100 ARG A C 1
ATOM 779 O O . ARG A 1 100 ? 12.544 10.449 11.936 1.00 91.38 100 ARG A O 1
ATOM 786 N N . VAL A 1 101 ? 12.756 8.253 12.383 1.00 88.00 101 VAL A N 1
ATOM 787 C CA . VAL A 1 101 ? 13.264 7.856 11.057 1.00 88.00 101 VAL A CA 1
ATOM 788 C C . VAL A 1 101 ? 12.282 8.261 9.956 1.00 88.00 101 VAL A C 1
ATOM 790 O O . VAL A 1 101 ? 12.661 8.895 8.976 1.00 88.00 101 VAL A O 1
ATOM 793 N N . LEU A 1 102 ? 10.993 7.977 10.157 1.00 89.12 102 LEU A N 1
ATOM 794 C CA . LEU A 1 102 ? 9.943 8.328 9.202 1.00 89.12 102 LEU A CA 1
ATOM 795 C C . LEU A 1 102 ? 9.749 9.850 9.084 1.00 89.12 102 LEU A C 1
ATOM 797 O O . LEU A 1 102 ? 9.432 10.358 8.008 1.00 89.12 102 LEU A O 1
ATOM 801 N N . ALA A 1 103 ? 9.903 10.582 10.188 1.00 90.75 103 ALA A N 1
ATOM 802 C CA . ALA A 1 103 ? 9.821 12.037 10.192 1.00 90.75 103 ALA A CA 1
ATOM 803 C C . ALA A 1 103 ? 10.994 12.667 9.424 1.00 90.75 103 ALA A C 1
ATOM 805 O O . ALA A 1 103 ? 10.772 13.567 8.615 1.00 90.75 103 ALA A O 1
ATOM 806 N N . GLU A 1 104 ? 12.212 12.152 9.604 1.00 92.25 104 GLU A N 1
ATOM 807 C CA . GLU A 1 104 ? 13.410 12.589 8.878 1.00 92.25 104 GLU A CA 1
ATOM 808 C C . GLU A 1 104 ? 13.295 12.331 7.370 1.00 92.25 104 GLU A C 1
ATOM 810 O O . GLU A 1 104 ? 13.539 13.247 6.582 1.00 92.25 104 GLU A O 1
ATOM 815 N N . GLU A 1 105 ? 12.830 11.142 6.965 1.00 92.06 105 GLU A N 1
ATOM 816 C CA . GLU A 1 105 ? 12.557 10.801 5.557 1.00 92.06 105 GLU A CA 1
ATOM 817 C C . GLU A 1 105 ? 11.571 11.771 4.891 1.00 92.06 105 GLU A C 1
ATOM 819 O O . GLU A 1 105 ? 11.653 12.029 3.690 1.00 92.06 105 GLU A O 1
ATOM 824 N N . LYS A 1 106 ? 10.632 12.321 5.668 1.00 92.75 106 LYS A N 1
ATOM 825 C CA . LYS A 1 106 ? 9.607 13.260 5.192 1.00 92.75 106 LYS A CA 1
ATOM 826 C C . LYS A 1 106 ? 9.941 14.727 5.454 1.00 92.75 106 LYS A C 1
ATOM 828 O O . LYS A 1 106 ? 9.105 15.583 5.168 1.00 92.75 106 LYS A O 1
ATOM 833 N N . HIS A 1 107 ? 11.128 15.026 5.984 1.00 93.19 107 HIS A N 1
ATOM 834 C CA . HIS A 1 107 ? 11.545 16.373 6.390 1.00 93.19 107 HIS A CA 1
ATOM 835 C C . HIS A 1 107 ? 10.562 17.057 7.360 1.00 93.19 107 HIS A C 1
ATOM 837 O O . HIS A 1 107 ? 10.295 18.256 7.261 1.00 93.19 107 HIS A O 1
ATOM 843 N N . LEU A 1 108 ? 10.005 16.289 8.297 1.00 94.69 108 LEU A N 1
ATOM 844 C CA . LEU A 1 108 ? 9.080 16.759 9.325 1.00 94.69 108 LEU A CA 1
ATOM 845 C C . LEU A 1 108 ? 9.769 16.821 10.691 1.00 94.69 108 LEU A C 1
ATOM 847 O O . LEU A 1 108 ? 10.551 15.944 11.049 1.00 94.69 108 LEU A O 1
ATOM 851 N N . THR A 1 109 ? 9.421 17.833 11.486 1.00 91.06 109 THR A N 1
ATOM 852 C CA . THR A 1 109 ? 9.895 17.974 12.870 1.00 91.06 109 THR A CA 1
ATOM 853 C C . THR A 1 109 ? 8.813 17.513 13.841 1.00 91.06 109 THR A C 1
ATOM 855 O O . THR A 1 109 ? 7.693 18.024 13.807 1.00 91.06 109 THR A O 1
ATOM 858 N N . LEU A 1 110 ? 9.152 16.583 14.736 1.00 91.75 110 LEU A N 1
ATOM 859 C CA . LEU A 1 110 ? 8.275 16.147 15.824 1.00 91.75 110 LEU A CA 1
ATOM 860 C C . LEU A 1 110 ? 8.629 16.888 17.119 1.00 91.75 110 LEU A C 1
ATOM 862 O O . LEU A 1 110 ? 9.767 16.836 17.579 1.00 91.75 110 LEU A O 1
ATOM 866 N N . THR A 1 111 ? 7.647 17.564 17.718 1.00 89.38 111 THR A N 1
ATOM 867 C CA . THR A 1 111 ? 7.796 18.269 19.001 1.00 89.38 111 THR A CA 1
ATOM 868 C C . THR A 1 111 ? 6.826 17.691 20.034 1.00 89.38 111 THR A C 1
ATOM 870 O O . THR A 1 111 ? 5.653 18.083 20.042 1.00 89.38 111 THR A O 1
ATOM 873 N N . PRO A 1 112 ? 7.262 16.762 20.904 1.00 87.50 112 PRO A N 1
ATOM 874 C CA . PRO A 1 112 ? 6.408 16.261 21.974 1.00 87.50 112 PRO A CA 1
ATOM 875 C C . PRO A 1 112 ? 6.141 17.378 22.990 1.00 87.50 112 PRO A C 1
ATOM 877 O O . PRO A 1 112 ? 7.049 18.100 23.397 1.00 87.50 112 PRO A O 1
ATOM 880 N N . THR A 1 113 ? 4.881 17.552 23.390 1.00 88.44 113 THR A N 1
ATOM 881 C CA . THR A 1 113 ? 4.478 18.508 24.432 1.00 88.44 113 THR A CA 1
ATOM 882 C C . THR A 1 113 ? 3.525 17.815 25.394 1.00 88.44 113 THR A C 1
ATOM 884 O O . THR A 1 113 ? 2.445 17.384 24.996 1.00 88.44 113 THR A O 1
ATOM 887 N N . VAL A 1 114 ? 3.926 17.729 26.661 1.00 85.06 114 VAL A N 1
ATOM 888 C CA . VAL A 1 114 ? 3.074 17.281 27.767 1.00 85.06 114 VAL A CA 1
ATOM 889 C C . VAL A 1 114 ? 2.701 18.531 28.565 1.00 85.06 114 VAL A C 1
ATOM 891 O O . VAL A 1 114 ? 3.604 19.198 29.076 1.00 85.06 114 VAL A O 1
ATOM 894 N N . PRO A 1 115 ? 1.415 18.906 28.663 1.00 78.69 115 PRO A N 1
ATOM 895 C CA . PRO A 1 115 ? 1.004 19.971 29.568 1.00 78.69 115 PRO A CA 1
ATOM 896 C C . PRO A 1 115 ? 1.330 19.561 31.007 1.00 78.69 115 PRO A C 1
ATOM 898 O O . PRO A 1 115 ? 1.083 18.417 31.384 1.00 78.69 115 PRO A O 1
ATOM 901 N N . ALA A 1 116 ? 1.851 20.485 31.814 1.00 74.62 116 ALA A N 1
ATOM 902 C CA . ALA A 1 116 ? 1.967 20.247 33.247 1.00 74.62 116 ALA A CA 1
ATOM 903 C C . ALA A 1 116 ? 0.553 20.070 33.830 1.00 74.62 116 ALA A C 1
ATOM 905 O O . ALA A 1 116 ? -0.278 20.974 33.705 1.00 74.62 116 ALA A O 1
ATOM 906 N N . GLY A 1 117 ? 0.285 18.882 34.375 1.00 57.72 117 GLY A N 1
ATOM 907 C CA . GLY A 1 117 ? -0.937 18.545 35.107 1.00 57.72 117 GLY A CA 1
ATOM 908 C C . GLY A 1 117 ? -0.801 18.813 36.595 1.00 57.72 117 GLY A C 1
ATOM 909 O O . GLY A 1 117 ? 0.338 18.708 37.105 1.00 57.72 117 GLY A O 1
#

Foldseek 3Di:
DVVVVVVVVVVVVVVVVVLVVQLVVLVVVLVVLVCVPVVDDDDPVVVVVSVVVNVVSVVSNVVSVVVVVVVVVVPPPPPPPPDDDDDPVVVQVVVCVVCVVVCVVVVHDDDDDDPDD

pLDDT: mean 86.14, std 10.81, range [51.28, 97.31]

Secondary structure (DSSP, 8-state):
-HHHHHHHHHHHHHHHHHHHHHHHHHHHHHHHHHHHHHTS---HHHHHHHHHHHHHHHHHHHHHHHHHHHHHHHTS-----------HHHHHHHHHHHHHHHHHHTT----------